Protein AF-A0A1D2WJW1-F1 (afdb_monomer)

Sequence (79 aa):
MAAIFSVTLLDAVFHLSSMINAGVSNIYNVLGTKIAPNMVTVVIFDFRAYDTLGESIILLTAGLVVLLIFGRGLLGDKQ

Mean predicted aligned error: 8.66 Å

Radius of gyration: 23.76 Å; Cα contacts (8 Å, |Δi|>4): 22; chains: 1; bounding box: 46×32×71 Å

Solvent-accessible surface area (backbone atoms only — not comparable to full-atom values): 4805 Å² total; per-residue (Å²): 110,69,68,60,53,52,52,53,51,53,52,51,60,66,52,42,68,80,70,57,76,89,76,80,56,70,68,49,71,71,47,36,45,77,79,40,83,48,55,67,61,42,43,42,64,61,81,39,27,68,60,53,50,49,53,52,52,51,53,52,50,52,52,50,50,52,43,68,70,51,62,62,70,77,76,74,79,86,126

Secondary structure (DSSP, 8-state):
-HHHHHHHHHHHHHHHHHHPPPSS-HHHHHHHHHHSS-HHHHIIIIITHHHHHHHHHHHHHHHHHHHHHHTTTTS----

Foldseek 3Di:
DVVVVVVVVVVCVVCVVVVDDPDDDPVCQVCVCVVPVDSVCSCCCPVVVVVVVVVVVVVVVVVVVCCVVCVVVPPPDPD

pLDDT: mean 87.53, std 11.51, range [51.25, 98.25]

Structure (mmCIF, N/CA/C/O backbone):
data_AF-A0A1D2WJW1-F1
#
_entry.id   AF-A0A1D2WJW1-F1
#
loop_
_atom_site.group_PDB
_atom_site.id
_atom_site.type_symbol
_atom_site.label_atom_id
_atom_site.label_alt_id
_atom_site.label_comp_id
_atom_site.label_asym_id
_atom_site.label_entity_id
_atom_site.label_seq_id
_atom_site.pdbx_PDB_ins_code
_atom_site.Cartn_x
_atom_site.Cartn_y
_atom_site.Cartn_z
_atom_site.occupancy
_atom_site.B_iso_or_equiv
_atom_site.auth_seq_id
_atom_site.auth_comp_id
_atom_site.auth_asym_id
_atom_site.auth_atom_id
_atom_site.pdbx_PDB_model_num
ATOM 1 N N . MET A 1 1 ? 3.486 17.997 -36.919 1.00 70.00 1 MET A N 1
ATOM 2 C CA . MET A 1 1 ? 4.266 17.744 -35.686 1.00 70.00 1 MET A CA 1
ATOM 3 C C . MET A 1 1 ? 3.377 17.245 -34.547 1.00 70.00 1 MET A C 1
ATOM 5 O O . MET A 1 1 ? 3.553 16.109 -34.138 1.00 70.00 1 MET A O 1
ATOM 9 N N . ALA A 1 2 ? 2.376 18.017 -34.102 1.00 87.00 2 ALA A N 1
ATOM 10 C CA . ALA A 1 2 ? 1.485 17.613 -33.003 1.00 87.00 2 ALA A CA 1
ATOM 11 C C . ALA A 1 2 ? 0.701 16.312 -33.270 1.00 87.00 2 ALA A C 1
ATOM 13 O O . ALA A 1 2 ? 0.685 15.433 -32.422 1.00 87.00 2 ALA A O 1
ATOM 14 N N . ALA A 1 3 ? 0.133 16.141 -34.471 1.00 89.94 3 ALA A N 1
ATOM 15 C CA . ALA A 1 3 ? -0.622 14.930 -34.814 1.00 89.94 3 ALA A CA 1
ATOM 16 C C . ALA A 1 3 ? 0.231 13.648 -34.768 1.00 89.94 3 ALA A C 1
ATOM 18 O O . ALA A 1 3 ? -0.231 12.618 -34.293 1.00 89.94 3 ALA A O 1
ATOM 19 N N . ILE A 1 4 ? 1.492 13.726 -35.209 1.00 90.25 4 ILE A N 1
ATOM 20 C CA . ILE A 1 4 ? 2.420 12.587 -35.176 1.00 90.25 4 ILE A CA 1
ATOM 21 C C . ILE A 1 4 ? 2.747 12.236 -33.721 1.00 90.25 4 ILE A C 1
ATOM 23 O O . ILE A 1 4 ? 2.634 11.076 -33.349 1.00 90.25 4 ILE A O 1
ATOM 27 N N . PHE A 1 5 ? 3.048 13.239 -32.888 1.00 93.19 5 PHE A N 1
ATOM 28 C CA . PHE A 1 5 ? 3.286 13.048 -31.455 1.00 93.19 5 PHE A CA 1
ATOM 29 C C . PHE A 1 5 ? 2.087 12.406 -30.742 1.00 93.19 5 PHE A C 1
ATOM 31 O O . PHE A 1 5 ? 2.265 11.462 -29.976 1.00 93.19 5 PHE A O 1
ATOM 38 N N . SER A 1 6 ? 0.863 12.869 -31.022 1.00 92.69 6 SER A N 1
ATOM 39 C CA . SER A 1 6 ? -0.356 12.307 -30.433 1.00 92.69 6 SER A CA 1
ATOM 40 C C . SER A 1 6 ? -0.575 10.848 -30.828 1.00 92.69 6 SER A C 1
ATOM 42 O O . SER A 1 6 ? -0.887 10.041 -29.959 1.00 92.69 6 SER A O 1
ATOM 44 N N . VAL A 1 7 ? -0.375 10.493 -32.102 1.00 92.88 7 VAL A N 1
ATOM 45 C CA . VAL A 1 7 ? -0.525 9.104 -32.568 1.00 92.88 7 VAL A CA 1
ATOM 46 C C . VAL A 1 7 ? 0.537 8.200 -31.941 1.00 92.88 7 VAL A C 1
ATOM 48 O O . VAL A 1 7 ? 0.198 7.129 -31.450 1.00 92.88 7 VAL A O 1
ATOM 51 N N . THR A 1 8 ? 1.796 8.643 -31.866 1.00 92.75 8 THR A N 1
ATOM 52 C CA . THR A 1 8 ? 2.872 7.850 -31.245 1.00 92.75 8 THR A CA 1
ATOM 53 C C . THR A 1 8 ? 2.708 7.704 -29.734 1.00 92.75 8 THR A C 1
ATOM 55 O O . THR A 1 8 ? 3.026 6.656 -29.182 1.00 92.75 8 THR A O 1
ATOM 58 N N . LEU A 1 9 ? 2.200 8.735 -29.050 1.00 92.50 9 LEU A N 1
ATOM 59 C CA . LEU A 1 9 ? 1.924 8.676 -27.614 1.00 92.50 9 LEU A CA 1
ATOM 60 C C . LEU A 1 9 ? 0.786 7.693 -27.339 1.00 92.50 9 LEU A C 1
ATOM 62 O O . LEU A 1 9 ? 0.910 6.842 -26.462 1.00 92.50 9 LEU A O 1
ATOM 66 N N . LEU A 1 10 ? -0.299 7.781 -28.111 1.00 92.94 10 LEU A N 1
ATOM 67 C CA . LEU A 1 10 ? -1.447 6.892 -27.973 1.00 92.94 10 LEU A CA 1
ATOM 68 C C . LEU A 1 10 ? -1.045 5.425 -28.200 1.00 92.94 10 LEU A C 1
ATOM 70 O O . LEU A 1 10 ? -1.411 4.562 -27.407 1.00 92.94 10 LEU A O 1
ATOM 74 N N . ASP A 1 11 ? -0.240 5.156 -29.230 1.00 91.88 11 ASP A N 1
ATOM 75 C CA . ASP A 1 11 ? 0.278 3.816 -29.529 1.00 91.88 11 ASP A CA 1
ATOM 76 C C . ASP A 1 11 ? 1.185 3.272 -28.409 1.00 91.88 11 ASP A C 1
ATOM 78 O O . ASP A 1 11 ? 1.034 2.126 -27.976 1.00 91.88 11 ASP A O 1
ATOM 82 N N . ALA A 1 12 ? 2.056 4.120 -27.849 1.00 90.12 12 ALA A N 1
ATOM 83 C CA . ALA A 1 12 ? 2.891 3.761 -26.703 1.00 90.12 12 ALA A CA 1
ATOM 84 C C . ALA A 1 12 ? 2.058 3.425 -25.454 1.00 90.12 12 ALA A C 1
ATOM 86 O O . ALA A 1 12 ? 2.378 2.477 -24.740 1.00 90.12 12 ALA A O 1
ATOM 87 N N . VAL A 1 13 ? 0.968 4.159 -25.201 1.00 91.06 13 VAL A N 1
ATOM 88 C CA . VAL A 1 13 ? 0.051 3.882 -24.083 1.00 91.06 13 VAL A CA 1
ATOM 89 C C . VAL A 1 13 ? -0.709 2.572 -24.299 1.00 91.06 13 VAL A C 1
ATOM 91 O O . VAL A 1 13 ? -0.859 1.801 -23.352 1.00 91.06 13 VAL A O 1
ATOM 94 N N . PHE A 1 14 ? -1.149 2.274 -25.525 1.00 89.94 14 PHE A N 1
ATOM 95 C CA . PHE A 1 14 ? -1.837 1.014 -25.820 1.00 89.94 14 PHE A CA 1
ATOM 96 C C . PHE A 1 14 ? -0.924 -0.209 -25.658 1.00 89.94 14 PHE A C 1
ATOM 98 O O . PHE A 1 14 ? -1.325 -1.203 -25.045 1.00 89.94 14 PHE A O 1
ATOM 105 N N . HIS A 1 15 ? 0.322 -0.127 -26.129 1.00 91.31 15 HIS A N 1
ATOM 106 C CA . HIS A 1 15 ? 1.292 -1.217 -26.004 1.00 91.31 15 HIS A CA 1
ATOM 107 C C . HIS A 1 15 ? 1.936 -1.327 -24.614 1.00 91.31 15 HIS A C 1
ATOM 109 O O . HIS A 1 15 ? 2.525 -2.365 -24.302 1.00 91.31 15 HIS A O 1
ATOM 115 N N . LEU A 1 16 ? 1.779 -0.319 -23.749 1.00 87.94 16 LEU A N 1
ATOM 116 C CA . LEU A 1 16 ? 2.341 -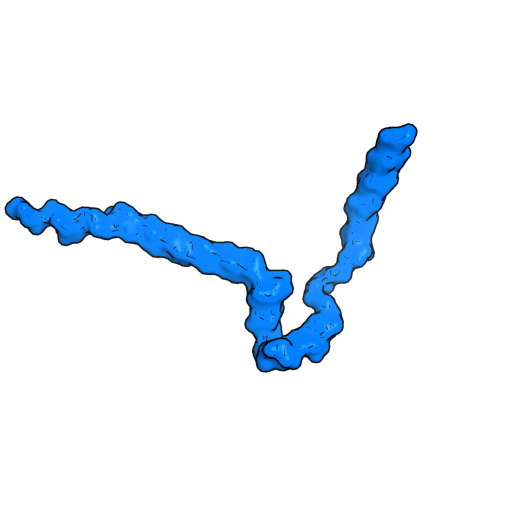0.299 -22.395 1.00 87.94 16 LEU A CA 1
ATOM 117 C C . LEU A 1 16 ? 1.953 -1.537 -21.577 1.00 87.94 16 LEU A C 1
ATOM 119 O O . LEU A 1 16 ? 2.787 -2.100 -20.873 1.00 87.94 16 LEU A O 1
ATOM 123 N N . SER A 1 17 ? 0.706 -1.995 -21.712 1.00 82.81 17 SER A N 1
ATOM 124 C CA . SER A 1 17 ? 0.196 -3.172 -20.995 1.00 82.81 17 SER A CA 1
ATOM 125 C C . SER A 1 17 ? 1.006 -4.443 -21.270 1.00 82.81 17 SER A C 1
ATOM 127 O O . SER A 1 17 ? 1.217 -5.242 -20.363 1.00 82.81 17 SER A O 1
ATOM 129 N N . SER A 1 18 ? 1.518 -4.600 -22.494 1.00 82.38 18 SER A N 1
ATOM 130 C CA . SER A 1 18 ? 2.313 -5.761 -22.904 1.00 82.38 18 SER A CA 1
ATOM 131 C C . SER A 1 18 ? 3.757 -5.731 -22.386 1.00 82.38 18 SER A C 1
ATOM 133 O O . SER A 1 18 ? 4.426 -6.761 -22.365 1.00 82.38 18 SER A O 1
ATOM 135 N N . MET A 1 19 ? 4.236 -4.561 -21.950 1.00 81.81 19 MET A N 1
ATOM 136 C CA . MET A 1 19 ? 5.592 -4.360 -21.427 1.00 81.81 19 MET A CA 1
ATOM 137 C C . MET A 1 19 ? 5.667 -4.458 -19.897 1.00 81.81 19 MET A C 1
ATOM 139 O O . MET A 1 19 ? 6.762 -4.530 -19.338 1.00 81.81 19 MET A O 1
ATOM 143 N N . ILE A 1 20 ? 4.525 -4.462 -19.203 1.00 83.94 20 ILE A N 1
ATOM 144 C CA . ILE A 1 20 ? 4.477 -4.558 -17.742 1.00 83.94 20 ILE A CA 1
ATOM 145 C C . ILE A 1 20 ? 4.561 -6.031 -17.331 1.00 83.94 20 ILE A C 1
ATOM 147 O O . ILE A 1 20 ? 3.703 -6.845 -17.666 1.00 83.94 20 ILE A O 1
ATOM 151 N N . ASN A 1 21 ? 5.587 -6.376 -16.554 1.00 82.12 21 ASN A N 1
ATOM 152 C CA . ASN A 1 21 ? 5.661 -7.674 -15.892 1.00 82.12 21 ASN A CA 1
ATOM 153 C C . ASN A 1 21 ? 4.702 -7.689 -14.691 1.00 82.12 21 ASN A C 1
ATOM 155 O O . ASN A 1 21 ? 4.820 -6.857 -13.792 1.00 82.12 21 ASN A O 1
ATOM 159 N N . ALA A 1 22 ? 3.737 -8.609 -14.693 1.00 81.94 22 ALA A N 1
ATOM 160 C CA . ALA A 1 22 ? 2.746 -8.703 -13.629 1.00 81.94 22 ALA A CA 1
ATOM 161 C C . ALA A 1 22 ? 3.356 -9.274 -12.337 1.00 81.94 22 ALA A C 1
ATOM 163 O O . ALA A 1 22 ? 3.975 -10.336 -12.349 1.00 81.94 22 ALA A O 1
ATOM 164 N N . GLY A 1 23 ? 3.104 -8.601 -11.2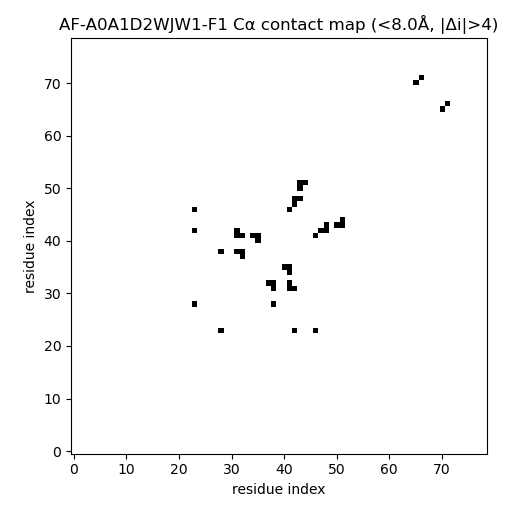11 1.00 84.44 23 GLY A N 1
ATOM 165 C CA . GLY A 1 23 ? 3.541 -9.030 -9.881 1.00 84.44 23 GLY A CA 1
ATOM 166 C C . GLY A 1 23 ? 4.731 -8.238 -9.338 1.00 84.44 23 GLY A C 1
ATOM 167 O O . GLY A 1 23 ? 5.046 -7.144 -9.799 1.00 84.44 23 GLY A O 1
ATOM 168 N N . VAL A 1 24 ? 5.363 -8.783 -8.298 1.00 86.06 24 VAL A N 1
ATOM 169 C CA . VAL A 1 24 ? 6.554 -8.194 -7.672 1.00 86.06 24 VAL A CA 1
ATOM 170 C C . VAL A 1 24 ? 7.788 -8.587 -8.481 1.00 86.06 24 VAL A C 1
ATOM 172 O O . VAL A 1 24 ? 7.955 -9.755 -8.832 1.00 86.06 24 VAL A O 1
ATOM 175 N N . SER A 1 25 ? 8.670 -7.621 -8.753 1.00 88.94 25 SER A N 1
ATOM 176 C CA . SER A 1 25 ? 9.898 -7.852 -9.523 1.00 88.94 25 SER A CA 1
ATOM 177 C C . SER A 1 25 ? 10.742 -8.987 -8.934 1.00 88.94 25 SER A C 1
ATOM 179 O O . SER A 1 25 ? 10.945 -9.075 -7.723 1.00 88.94 25 SER A O 1
ATOM 181 N N . ASN A 1 26 ? 11.298 -9.838 -9.797 1.00 89.56 26 ASN A N 1
ATOM 182 C CA . ASN A 1 26 ? 12.058 -11.010 -9.363 1.00 89.56 26 ASN A CA 1
ATOM 183 C C . ASN A 1 26 ? 13.311 -10.631 -8.547 1.00 89.56 26 ASN A C 1
ATOM 185 O O . ASN A 1 26 ? 13.654 -11.288 -7.569 1.00 89.56 26 ASN A O 1
ATOM 189 N N . ILE A 1 27 ? 13.950 -9.508 -8.894 1.00 89.44 27 ILE A N 1
ATOM 190 C CA . ILE A 1 27 ? 15.085 -8.948 -8.141 1.00 89.44 27 ILE A CA 1
ATOM 191 C C . ILE A 1 27 ? 14.653 -8.585 -6.716 1.00 89.44 27 ILE A C 1
ATOM 193 O O . ILE A 1 27 ? 15.381 -8.821 -5.753 1.00 89.44 27 ILE A O 1
ATOM 197 N N . TYR A 1 28 ? 13.443 -8.053 -6.580 1.00 89.88 28 TYR A N 1
ATOM 198 C CA . TYR A 1 28 ? 12.889 -7.638 -5.304 1.00 89.88 28 TYR A CA 1
ATOM 199 C C . TYR A 1 28 ? 12.565 -8.840 -4.405 1.00 89.88 28 TYR A C 1
ATOM 201 O O . TYR A 1 28 ? 12.853 -8.802 -3.215 1.00 89.88 28 TYR A O 1
ATOM 209 N N . ASN A 1 29 ? 12.086 -9.955 -4.964 1.00 88.38 29 ASN A N 1
ATOM 210 C CA . ASN A 1 29 ? 11.885 -11.195 -4.199 1.00 88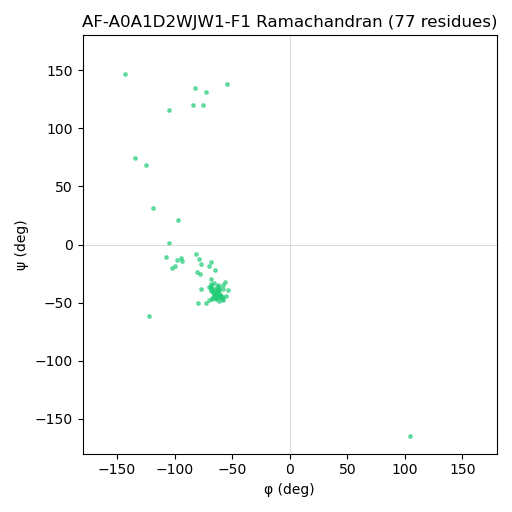.38 29 ASN A CA 1
ATOM 211 C C . ASN A 1 29 ? 13.208 -11.805 -3.704 1.00 88.38 29 ASN A C 1
ATOM 213 O O . ASN A 1 29 ? 13.256 -12.389 -2.624 1.00 88.38 29 ASN A O 1
ATOM 217 N N . VAL A 1 30 ? 14.296 -11.653 -4.465 1.00 90.25 30 VAL A N 1
ATOM 218 C CA . VAL A 1 30 ? 15.623 -12.170 -4.084 1.00 90.25 30 VAL A CA 1
ATOM 219 C C . VAL A 1 30 ? 16.302 -11.290 -3.032 1.00 90.25 30 VAL A C 1
ATOM 221 O O . VAL A 1 30 ? 16.977 -11.800 -2.137 1.00 90.25 30 VAL A O 1
ATOM 224 N N . LEU A 1 31 ? 16.156 -9.967 -3.137 1.00 91.12 31 LEU A N 1
ATOM 225 C CA . LEU A 1 31 ? 16.864 -9.009 -2.283 1.00 91.12 31 LEU A CA 1
ATOM 226 C C . LEU A 1 31 ? 16.024 -8.474 -1.121 1.00 91.12 31 LEU A C 1
ATOM 228 O O . LEU A 1 31 ? 16.597 -7.985 -0.151 1.00 91.12 31 LEU A O 1
ATOM 232 N N . GLY A 1 32 ? 14.698 -8.582 -1.177 1.00 86.50 32 GLY A N 1
ATOM 233 C CA . GLY A 1 32 ? 13.793 -7.968 -0.205 1.00 86.50 32 GLY A CA 1
ATOM 234 C C . GLY A 1 32 ? 14.055 -8.425 1.229 1.00 86.50 32 GLY A C 1
ATOM 235 O O . GLY A 1 32 ? 14.083 -7.604 2.144 1.00 86.50 32 GLY A O 1
ATOM 236 N N . THR A 1 33 ? 14.380 -9.706 1.427 1.00 87.94 33 THR A N 1
ATOM 237 C CA . THR A 1 33 ? 14.706 -10.258 2.755 1.00 87.94 33 THR A CA 1
ATOM 238 C C . THR A 1 33 ? 16.019 -9.736 3.344 1.00 87.94 33 THR A C 1
ATOM 240 O O . THR A 1 33 ? 16.256 -9.888 4.541 1.00 87.94 33 THR A O 1
ATOM 243 N N . LYS A 1 34 ? 16.879 -9.103 2.532 1.00 90.81 34 LYS A N 1
ATOM 244 C CA . LYS A 1 34 ? 18.102 -8.432 3.004 1.00 90.81 34 LYS A CA 1
ATOM 245 C C . LYS A 1 34 ? 17.821 -7.044 3.581 1.00 90.81 34 LYS A C 1
ATOM 247 O O . LYS A 1 34 ? 18.627 -6.566 4.370 1.00 90.81 34 LYS A O 1
ATOM 252 N N . ILE A 1 35 ? 16.714 -6.409 3.187 1.00 88.81 35 ILE A N 1
ATOM 253 C CA . ILE A 1 35 ? 16.282 -5.108 3.718 1.00 88.81 35 ILE A CA 1
ATOM 254 C C . ILE A 1 35 ? 15.595 -5.318 5.069 1.00 88.81 35 ILE A C 1
ATOM 256 O O . ILE A 1 35 ? 15.955 -4.686 6.058 1.00 88.81 35 ILE A O 1
ATOM 260 N N . ALA A 1 36 ? 14.634 -6.243 5.119 1.00 91.81 36 ALA A N 1
ATOM 261 C CA . ALA A 1 36 ? 13.985 -6.669 6.352 1.00 91.81 36 ALA A CA 1
ATOM 262 C C . ALA A 1 36 ? 13.689 -8.176 6.300 1.00 91.81 36 ALA A C 1
ATOM 264 O O . ALA A 1 36 ? 13.366 -8.699 5.236 1.00 91.81 36 ALA A O 1
ATOM 265 N N . PRO A 1 37 ? 13.751 -8.892 7.435 1.00 91.94 37 PRO A N 1
ATOM 266 C CA . PRO A 1 37 ? 13.749 -10.356 7.454 1.00 91.94 37 PRO A CA 1
ATOM 267 C C . PRO A 1 37 ? 12.447 -10.997 6.951 1.00 91.94 37 PRO A C 1
ATOM 269 O O . PRO A 1 37 ? 12.460 -12.155 6.538 1.00 91.94 37 PRO A O 1
ATOM 272 N N . ASN A 1 38 ? 11.324 -10.273 6.968 1.00 92.44 38 ASN A N 1
ATOM 273 C CA . ASN A 1 38 ? 10.031 -10.799 6.545 1.00 92.44 38 ASN A CA 1
ATOM 274 C C . ASN A 1 38 ? 9.619 -10.260 5.167 1.00 92.44 38 ASN A C 1
ATOM 276 O O . ASN A 1 38 ? 9.346 -9.072 4.991 1.00 92.44 38 ASN A O 1
ATOM 280 N N . MET A 1 39 ? 9.515 -11.167 4.194 1.00 91.38 39 MET A N 1
ATOM 281 C CA . MET A 1 39 ? 9.194 -10.829 2.805 1.00 91.38 39 MET A CA 1
ATOM 282 C C . MET A 1 39 ? 7.813 -10.175 2.662 1.00 91.38 39 MET A C 1
ATOM 284 O O . MET A 1 39 ? 7.661 -9.238 1.885 1.00 91.38 39 MET A O 1
ATOM 288 N N . VAL A 1 40 ? 6.820 -10.608 3.447 1.00 92.62 40 VAL A N 1
ATOM 289 C CA . VAL A 1 40 ? 5.463 -10.039 3.377 1.00 92.62 40 VAL A CA 1
ATOM 290 C C . VAL A 1 40 ? 5.463 -8.573 3.800 1.00 92.62 40 VAL A C 1
ATOM 292 O O . VAL A 1 40 ? 4.902 -7.743 3.094 1.00 92.62 40 VAL A O 1
ATOM 295 N N . THR A 1 41 ? 6.139 -8.230 4.903 1.00 92.81 41 THR A N 1
ATOM 296 C CA . THR A 1 41 ? 6.234 -6.834 5.361 1.00 92.81 41 THR A CA 1
ATOM 297 C C . THR A 1 41 ? 6.954 -5.956 4.353 1.00 92.81 41 THR A C 1
ATOM 299 O O . THR A 1 41 ? 6.543 -4.824 4.147 1.00 92.81 41 THR A O 1
ATOM 302 N N . VAL A 1 42 ? 7.980 -6.484 3.685 1.00 93.88 42 VAL A N 1
ATOM 303 C CA . VAL A 1 42 ? 8.708 -5.753 2.643 1.00 93.88 42 VAL A CA 1
ATOM 304 C C . VAL A 1 42 ? 7.776 -5.445 1.465 1.00 93.88 42 VAL A C 1
ATOM 306 O O . VAL A 1 42 ? 7.662 -4.298 1.050 1.00 93.88 42 VAL A O 1
ATOM 309 N N . VAL A 1 43 ? 6.998 -6.423 0.994 1.00 93.12 43 VAL A N 1
ATOM 310 C CA . VAL A 1 43 ? 6.044 -6.194 -0.104 1.00 93.12 43 VAL A CA 1
ATOM 311 C C . VAL A 1 43 ? 4.944 -5.201 0.281 1.00 93.12 43 VAL A C 1
ATOM 313 O O . VAL A 1 43 ? 4.649 -4.314 -0.511 1.00 93.12 43 VAL A O 1
ATOM 316 N N . ILE A 1 44 ? 4.325 -5.317 1.459 1.00 94.38 44 ILE A N 1
ATOM 317 C CA . ILE A 1 44 ? 3.177 -4.459 1.818 1.00 94.38 44 ILE A CA 1
ATOM 318 C C . ILE A 1 44 ? 3.571 -3.038 2.249 1.00 94.38 44 ILE A C 1
ATOM 320 O O . ILE A 1 44 ? 2.752 -2.135 2.102 1.00 94.38 44 ILE A O 1
ATOM 324 N N . PHE A 1 45 ? 4.788 -2.822 2.766 1.00 93.81 45 PHE A N 1
ATOM 325 C CA . PHE A 1 45 ? 5.252 -1.497 3.213 1.00 93.81 45 PHE A CA 1
ATOM 326 C C . PHE A 1 45 ? 6.115 -0.747 2.197 1.00 93.81 45 PHE A C 1
ATOM 328 O O . PHE A 1 45 ? 6.319 0.449 2.377 1.00 93.81 45 PHE A O 1
ATOM 335 N N . ASP A 1 46 ? 6.607 -1.406 1.148 1.00 92.31 46 ASP A N 1
ATOM 336 C CA . ASP A 1 46 ? 7.415 -0.757 0.109 1.00 92.31 46 ASP A CA 1
ATOM 337 C C . ASP A 1 46 ? 6.759 -0.934 -1.275 1.00 92.31 46 ASP A C 1
ATOM 339 O O . ASP A 1 46 ? 6.246 0.035 -1.830 1.00 92.31 46 ASP A O 1
ATOM 343 N N . PHE A 1 47 ? 6.584 -2.163 -1.783 1.00 91.12 47 PHE A N 1
ATOM 34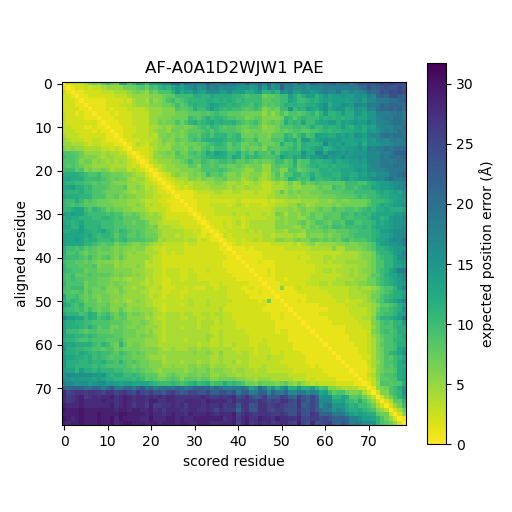4 C CA . PHE A 1 47 ? 5.964 -2.371 -3.110 1.00 91.12 47 PHE A CA 1
ATOM 345 C C . PHE A 1 47 ? 4.463 -2.012 -3.179 1.00 91.12 47 PHE A C 1
ATOM 347 O O . PHE A 1 47 ? 3.983 -1.497 -4.188 1.00 91.12 47 PHE A O 1
ATOM 354 N N . ARG A 1 48 ? 3.700 -2.286 -2.114 1.00 93.38 48 ARG A N 1
ATOM 355 C CA . ARG A 1 48 ? 2.255 -1.999 -1.983 1.00 93.38 48 ARG A CA 1
ATOM 356 C C . ARG A 1 48 ? 1.953 -1.037 -0.830 1.00 93.38 48 ARG A C 1
ATOM 358 O O . ARG A 1 48 ? 0.871 -1.083 -0.251 1.00 93.38 48 ARG A O 1
ATOM 365 N N . ALA A 1 49 ? 2.888 -0.132 -0.541 1.00 95.19 49 ALA A N 1
ATOM 366 C CA . ALA A 1 49 ? 2.796 0.817 0.570 1.00 95.19 49 ALA A CA 1
ATOM 367 C C . ALA A 1 49 ? 1.532 1.695 0.541 1.00 95.19 49 ALA A C 1
ATOM 369 O O . ALA A 1 49 ? 1.002 2.065 1.584 1.00 95.19 49 ALA A O 1
ATOM 370 N N . TYR A 1 50 ? 1.026 2.038 -0.648 1.00 95.94 50 TYR A N 1
ATOM 371 C CA . TYR A 1 50 ? -0.165 2.885 -0.773 1.00 95.94 50 TYR A CA 1
ATOM 372 C C . TYR A 1 50 ? -1.454 2.204 -0.303 1.00 95.94 50 TYR A C 1
ATOM 374 O O . TYR A 1 50 ? -2.350 2.886 0.189 1.00 95.94 50 TYR A O 1
ATOM 382 N N . ASP A 1 51 ? -1.539 0.879 -0.423 1.00 96.25 51 ASP A N 1
ATOM 383 C CA . ASP A 1 51 ? -2.702 0.104 0.016 1.00 96.25 51 ASP A CA 1
ATOM 384 C C . ASP A 1 51 ? -2.782 0.098 1.552 1.00 96.25 51 ASP A C 1
ATOM 386 O O . ASP A 1 51 ? -3.788 0.491 2.139 1.00 96.25 51 ASP A O 1
ATOM 390 N N . THR A 1 52 ? -1.653 -0.187 2.214 1.00 96.81 52 THR A N 1
ATOM 391 C CA . THR A 1 52 ? -1.535 -0.167 3.684 1.00 96.81 52 THR A CA 1
ATOM 392 C C . THR A 1 52 ? -1.630 1.244 4.273 1.00 96.81 52 THR A C 1
ATOM 394 O O . THR A 1 52 ? -2.207 1.440 5.346 1.00 96.81 52 THR A O 1
ATOM 397 N N . LEU A 1 53 ? -1.131 2.264 3.564 1.00 96.75 53 LEU A N 1
ATOM 398 C CA . LEU A 1 53 ? -1.354 3.663 3.934 1.00 96.75 53 LEU A CA 1
ATOM 399 C C . LEU A 1 53 ? -2.852 3.991 3.899 1.00 96.75 53 LEU A C 1
ATOM 401 O O . LEU A 1 53 ? -3.366 4.592 4.845 1.00 96.75 53 LEU A O 1
ATOM 405 N N . GLY A 1 54 ? -3.563 3.553 2.858 1.00 97.12 54 GLY A N 1
ATOM 406 C CA . GLY A 1 54 ? -5.013 3.693 2.748 1.00 97.12 54 GLY A CA 1
ATOM 407 C C . GLY A 1 54 ? -5.756 3.044 3.917 1.00 97.12 54 GLY A C 1
ATOM 408 O O . GLY A 1 54 ? -6.583 3.701 4.552 1.00 97.12 54 GLY A O 1
ATOM 409 N N . GLU A 1 55 ? -5.407 1.804 4.266 1.00 97.81 55 GLU A N 1
ATOM 410 C CA . GLU A 1 55 ? -5.958 1.105 5.437 1.00 97.81 55 GLU A CA 1
ATOM 411 C C . GLU A 1 55 ? -5.766 1.915 6.730 1.00 97.81 55 GLU A C 1
ATOM 413 O O . GLU A 1 55 ? -6.706 2.081 7.511 1.00 97.81 55 GLU A O 1
ATOM 418 N N . SER A 1 56 ? -4.581 2.496 6.942 1.00 96.94 56 SER A N 1
ATOM 419 C CA . SER A 1 56 ? -4.303 3.301 8.139 1.00 96.94 56 SER A CA 1
ATOM 420 C C . SER A 1 56 ? -5.144 4.586 8.207 1.00 96.94 56 SER A C 1
ATOM 422 O O . SER A 1 56 ? -5.651 4.942 9.274 1.00 96.94 56 SER A O 1
ATOM 424 N N . ILE A 1 57 ? -5.368 5.250 7.066 1.00 98.25 57 ILE A N 1
ATOM 425 C CA . ILE A 1 57 ? -6.236 6.432 6.969 1.00 98.25 57 ILE A CA 1
ATOM 426 C C . ILE A 1 57 ? -7.692 6.052 7.247 1.00 98.25 57 ILE A C 1
ATOM 428 O O . ILE A 1 57 ? -8.392 6.780 7.956 1.00 98.25 57 ILE A O 1
ATOM 432 N N . ILE A 1 58 ? -8.158 4.910 6.736 1.00 98.00 58 ILE A N 1
ATOM 433 C CA . ILE A 1 58 ? -9.513 4.410 7.004 1.00 98.00 58 ILE A CA 1
ATOM 434 C C . ILE A 1 58 ? -9.708 4.176 8.506 1.00 98.00 58 ILE A C 1
ATOM 436 O O . ILE A 1 58 ? -10.705 4.622 9.070 1.00 98.00 58 ILE A O 1
ATOM 440 N N . LEU A 1 59 ? -8.744 3.553 9.187 1.00 97.69 59 LEU A N 1
ATOM 441 C CA . LEU A 1 59 ? -8.832 3.334 10.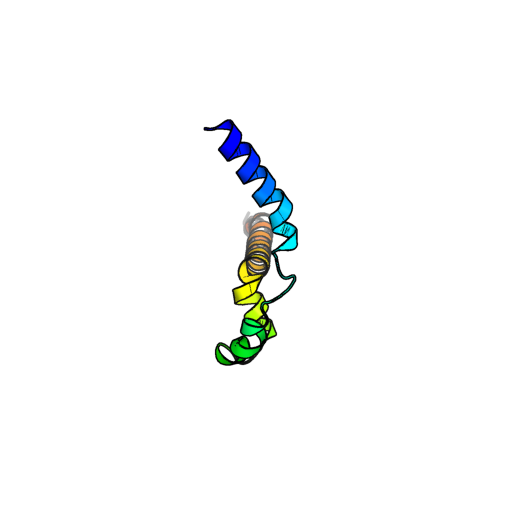634 1.00 97.69 59 LEU A CA 1
ATOM 442 C C . LEU A 1 59 ? -8.826 4.649 11.428 1.00 97.69 59 LEU A C 1
ATOM 444 O O . LEU A 1 59 ? -9.631 4.818 12.346 1.00 97.69 59 LEU A O 1
ATOM 448 N N . LEU A 1 60 ? -7.964 5.601 11.057 1.00 97.56 60 LEU A N 1
ATOM 449 C CA . LEU A 1 60 ? -7.914 6.921 11.690 1.00 97.56 60 LEU A CA 1
ATOM 450 C C . LEU A 1 60 ? -9.242 7.672 11.524 1.00 97.56 60 LEU A C 1
ATOM 452 O O . LEU A 1 60 ? -9.794 8.192 12.494 1.00 97.56 60 LEU A O 1
A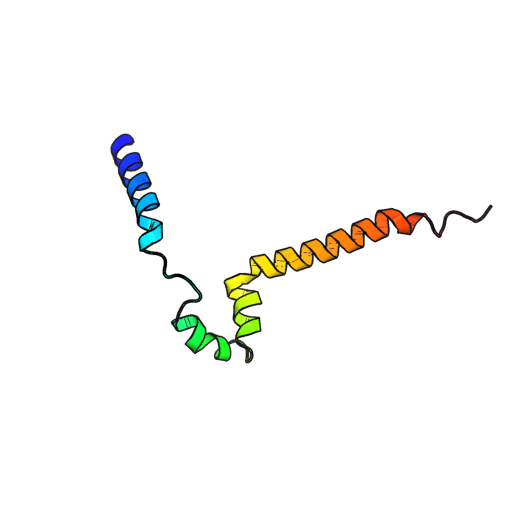TOM 456 N N . THR A 1 61 ? -9.766 7.720 10.299 1.00 97.44 61 THR A N 1
ATOM 457 C CA . THR A 1 61 ? -11.025 8.413 9.996 1.00 97.44 61 THR A CA 1
ATOM 458 C C . THR A 1 61 ? -12.212 7.749 10.684 1.00 97.44 61 THR A C 1
ATOM 460 O O . THR A 1 61 ? -13.037 8.456 11.257 1.00 97.44 61 THR A O 1
ATOM 463 N N . ALA A 1 62 ? -12.267 6.416 10.732 1.00 97.31 62 ALA A N 1
ATOM 464 C CA . ALA A 1 62 ? -13.287 5.689 11.483 1.00 97.31 62 ALA A CA 1
ATOM 465 C C . ALA A 1 62 ? -13.259 6.045 12.979 1.00 97.31 62 ALA A C 1
ATOM 467 O O . ALA A 1 62 ? -14.299 6.365 13.557 1.00 97.31 62 ALA A O 1
ATOM 468 N N . GLY A 1 63 ? -12.073 6.067 13.597 1.00 95.62 63 GLY A N 1
ATOM 469 C CA . GLY A 1 63 ? -11.910 6.479 14.994 1.00 95.62 63 GLY A CA 1
ATOM 470 C C . GLY A 1 63 ? -12.367 7.921 15.245 1.00 95.62 63 GLY A C 1
ATOM 471 O O . GLY A 1 63 ? -13.085 8.185 16.211 1.00 95.62 63 GLY A O 1
ATOM 472 N N . LEU A 1 64 ? -12.022 8.847 14.345 1.00 95.38 64 LEU A N 1
ATOM 473 C CA . LEU A 1 64 ? -12.477 10.238 14.415 1.00 95.38 64 LEU A CA 1
ATOM 474 C C . LEU A 1 64 ? -13.998 10.358 14.279 1.00 95.38 64 LEU A C 1
ATOM 476 O O . LEU A 1 64 ? -14.611 11.114 15.026 1.00 95.38 64 LEU A O 1
ATOM 480 N N . VAL A 1 65 ? -14.628 9.600 13.378 1.00 95.62 65 VAL A N 1
ATOM 481 C CA . VAL A 1 65 ? -16.091 9.596 13.215 1.00 95.62 65 VAL A CA 1
ATOM 482 C C . VAL A 1 65 ? -16.781 9.111 14.490 1.00 95.62 65 VAL A C 1
ATOM 484 O O . VAL A 1 65 ? -17.717 9.757 14.958 1.00 95.62 65 VAL A O 1
ATOM 487 N N . VAL A 1 66 ? -16.293 8.029 15.104 1.00 94.38 66 VAL A N 1
ATOM 488 C CA . VAL A 1 66 ? -16.826 7.529 16.383 1.00 94.38 66 VAL A CA 1
ATOM 489 C C . VAL A 1 66 ? -16.683 8.583 17.484 1.00 94.38 66 VAL A C 1
ATOM 491 O O . VAL A 1 66 ? -17.642 8.840 18.215 1.00 94.38 66 VAL A O 1
ATOM 494 N N . LEU A 1 67 ? -15.524 9.244 17.574 1.00 91.56 67 LEU A N 1
ATOM 495 C CA . LEU A 1 67 ? -15.293 10.331 18.526 1.00 91.56 67 LEU A CA 1
ATOM 496 C C . LEU A 1 67 ? -16.229 11.523 18.278 1.00 91.56 67 LEU A C 1
ATOM 498 O O . LEU A 1 67 ? -16.734 12.108 19.228 1.00 91.56 67 LEU A O 1
ATOM 502 N N . LEU A 1 68 ? -16.489 11.895 17.027 1.00 89.62 68 LEU A N 1
ATOM 503 C CA . LEU A 1 68 ? -17.389 13.005 16.712 1.00 89.62 68 LEU A CA 1
ATOM 504 C C . LEU A 1 68 ? -18.850 12.682 17.056 1.00 89.62 68 LEU A C 1
ATOM 506 O O . LEU A 1 68 ? -19.555 13.556 17.557 1.00 89.62 68 LEU A O 1
ATOM 510 N N . ILE A 1 69 ? -19.290 11.440 16.828 1.00 89.81 69 ILE A N 1
ATOM 511 C CA . ILE A 1 69 ? -20.662 10.996 17.115 1.00 89.81 69 ILE A CA 1
ATOM 512 C C . ILE A 1 69 ? -20.889 10.842 18.625 1.00 89.81 69 ILE A C 1
ATOM 514 O O . ILE A 1 69 ? -21.854 11.380 19.163 1.00 89.81 69 ILE A O 1
ATOM 518 N N . PHE A 1 70 ? -20.005 10.128 19.326 1.00 86.00 70 PHE A N 1
ATOM 519 C CA . PHE A 1 70 ? -20.212 9.762 20.734 1.00 86.00 70 PHE A CA 1
ATOM 520 C C . PHE A 1 70 ? -19.420 10.621 21.726 1.00 86.00 70 PHE A C 1
ATOM 522 O O . PHE A 1 70 ? -19.793 10.718 22.894 1.00 86.00 70 PHE A O 1
ATOM 529 N N . GLY A 1 71 ? -18.353 11.293 21.293 1.00 72.75 71 GLY A N 1
ATOM 530 C CA . GLY A 1 71 ? -17.431 12.018 22.177 1.00 72.75 71 GLY A CA 1
ATOM 531 C C . GLY A 1 71 ? -18.005 13.283 22.816 1.00 72.75 71 GLY A C 1
ATOM 532 O O . GLY A 1 71 ? -17.490 13.722 23.840 1.00 72.75 71 GLY A O 1
ATOM 533 N N . ARG A 1 72 ? -19.101 13.850 22.287 1.00 65.50 72 ARG A N 1
ATOM 534 C CA . ARG A 1 72 ? -19.847 14.935 22.963 1.00 65.50 72 ARG A CA 1
ATOM 535 C C . ARG A 1 72 ? -21.016 14.434 23.822 1.00 65.50 72 ARG A C 1
ATOM 537 O O . ARG A 1 72 ? -21.510 15.196 24.646 1.00 65.50 72 ARG A O 1
ATOM 544 N N . GLY A 1 73 ? -21.437 13.175 23.665 1.00 55.78 73 GLY A N 1
ATOM 545 C CA . GLY A 1 73 ? -22.646 12.616 24.286 1.00 55.78 73 GLY A CA 1
ATOM 546 C C . GLY A 1 73 ? -22.502 12.155 25.741 1.00 55.78 73 GLY A C 1
ATOM 547 O O . GLY A 1 73 ? -23.506 11.836 26.363 1.00 55.78 73 GLY A O 1
ATOM 548 N N . LEU A 1 74 ? -21.287 12.133 26.302 1.00 55.62 74 LEU A N 1
ATOM 549 C CA . LEU A 1 74 ? -21.029 11.673 27.681 1.00 55.62 74 LEU A CA 1
ATOM 550 C C . LEU A 1 74 ? -20.692 12.793 28.682 1.00 55.62 74 LEU A C 1
ATOM 552 O O . LEU A 1 74 ? -20.664 12.550 29.884 1.00 55.62 74 LEU A O 1
ATOM 556 N N . LEU A 1 75 ? -20.437 14.016 28.210 1.00 57.44 75 LEU A N 1
ATOM 557 C CA . LEU A 1 75 ? -20.086 15.175 29.053 1.00 57.44 75 LEU A CA 1
ATOM 558 C C . LEU A 1 75 ? -21.242 16.178 29.207 1.00 57.44 75 LEU A C 1
ATOM 560 O O . LEU A 1 75 ? -21.079 17.208 29.857 1.00 57.44 75 LEU A O 1
ATOM 564 N N . GLY A 1 76 ? -22.394 15.884 28.602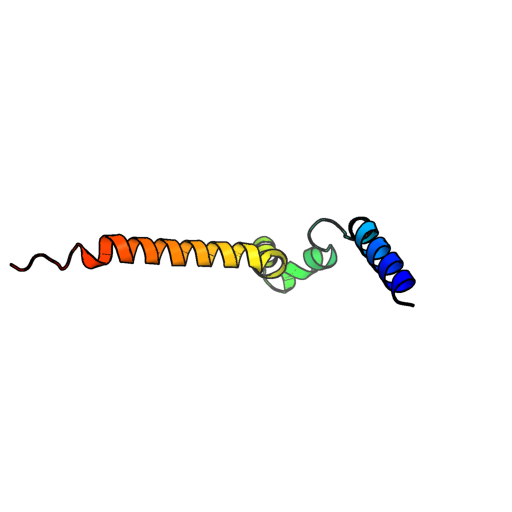 1.00 61.69 76 GLY A N 1
ATOM 565 C CA . GLY A 1 76 ? -23.540 16.782 28.488 1.00 61.69 76 GLY A CA 1
ATOM 566 C C . GLY A 1 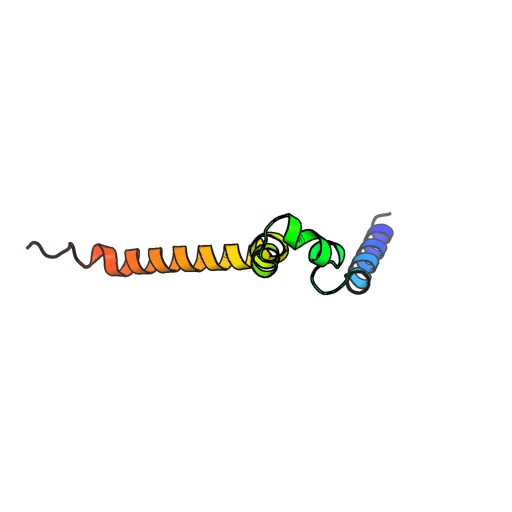76 ? -24.645 16.587 29.521 1.00 61.69 76 GLY A C 1
ATOM 567 O O . GLY A 1 76 ? -25.751 17.025 29.242 1.00 61.69 76 GLY A O 1
ATOM 568 N N . ASP A 1 77 ? -24.377 15.962 30.672 1.00 57.94 77 ASP A N 1
ATOM 569 C CA . ASP A 1 77 ? -25.366 15.882 31.756 1.00 57.94 77 ASP A CA 1
ATOM 570 C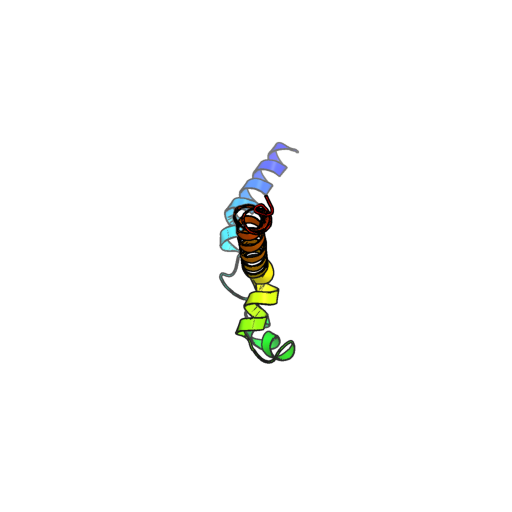 C . ASP A 1 77 ? -24.728 16.200 33.118 1.00 57.94 77 ASP A C 1
ATOM 572 O O . ASP A 1 77 ? -24.395 15.348 33.942 1.00 57.94 77 ASP A O 1
ATOM 576 N N . LYS A 1 78 ? -24.469 17.496 33.305 1.00 51.59 78 LYS A N 1
ATOM 577 C CA . LYS A 1 78 ? -24.430 18.143 34.621 1.00 51.59 78 LYS A CA 1
ATOM 578 C C . LYS A 1 78 ? -25.409 19.320 34.593 1.00 51.59 78 LYS A C 1
ATOM 580 O O . LYS A 1 78 ? -25.003 20.484 34.572 1.00 51.59 78 LYS A O 1
ATOM 585 N N . GLN A 1 79 ? -26.691 18.984 34.516 1.00 51.25 79 GLN A N 1
ATOM 586 C CA . GLN A 1 79 ? -27.795 19.743 35.103 1.00 51.25 79 GLN A CA 1
ATOM 587 C C . GLN A 1 79 ? -28.387 18.862 36.201 1.00 51.25 79 GLN A C 1
ATOM 589 O O . GLN A 1 79 ? -28.503 17.642 35.953 1.00 51.25 79 GLN A O 1
#